Protein AF-A0A645IG68-F1 (afdb_monomer_lite)

Sequence (75 aa):
MAIYTGNDSNYSERGQSLFNKRWKVGSDLNGMITRDRLYDRRASPSVYLLDKDKKVLLKDGDIETAEKIIEKNIN

Foldseek 3Di:
DAEALDAPPCCQVVVCVVDDVVDDYYYPNVSCCPVVVVADPPDPPFDWDADPVRDTPDHRDDPVVVVVVVVVPVD

Secondary structure (DSSP, 8-state):
-EEE-SS-TTHHHHHHHHS-TTS-EEE-TT-HHHHTT-S--SSSS-EEEE-TT--EEEEEE-HHHHHHHHHHHH-

pLDDT: mean 88.84, std 7.74, range [49.12, 97.12]

Radius of gyration: 13.64 Å; chains: 1; bounding box: 30×20×38 Å

Structure (mmCIF, N/CA/C/O backbone):
data_AF-A0A645IG68-F1
#
_entry.id   AF-A0A645IG68-F1
#
loop_
_atom_site.group_PDB
_atom_site.id
_atom_site.type_symbol
_atom_site.label_atom_id
_atom_site.label_alt_id
_atom_site.label_comp_id
_atom_site.label_asym_id
_atom_site.label_entity_id
_atom_site.label_seq_id
_atom_site.pdbx_PDB_ins_code
_atom_site.Cartn_x
_atom_site.Cartn_y
_atom_site.Cartn_z
_atom_site.occupancy
_atom_site.B_iso_or_equiv
_atom_site.auth_seq_id
_atom_site.auth_comp_id
_atom_site.auth_asym_id
_atom_site.auth_atom_id
_atom_site.pdbx_PDB_model_num
ATOM 1 N N . MET A 1 1 ? 2.806 -3.939 4.976 1.00 91.06 1 MET A N 1
ATOM 2 C CA . MET A 1 1 ? 3.537 -4.570 3.853 1.00 91.06 1 MET A CA 1
ATOM 3 C C . MET A 1 1 ? 3.953 -3.454 2.922 1.00 91.06 1 MET A C 1
ATOM 5 O O . MET A 1 1 ? 3.144 -2.558 2.728 1.00 91.06 1 MET A O 1
ATOM 9 N N . ALA A 1 2 ? 5.168 -3.493 2.388 1.00 92.12 2 ALA A N 1
ATOM 10 C CA . ALA A 1 2 ? 5.646 -2.550 1.381 1.00 92.12 2 ALA A CA 1
ATOM 11 C C . ALA A 1 2 ? 5.857 -3.299 0.061 1.00 92.12 2 ALA A C 1
ATOM 13 O O . ALA A 1 2 ? 6.488 -4.356 0.061 1.00 92.12 2 ALA A O 1
ATOM 14 N N . ILE A 1 3 ? 5.312 -2.773 -1.037 1.00 92.31 3 ILE A N 1
ATOM 15 C CA . ILE A 1 3 ? 5.473 -3.342 -2.379 1.00 92.31 3 ILE A CA 1
ATOM 16 C C . ILE A 1 3 ? 6.127 -2.300 -3.275 1.00 92.31 3 ILE A C 1
ATOM 18 O O . ILE A 1 3 ? 5.610 -1.196 -3.431 1.00 92.31 3 ILE A O 1
ATOM 22 N N . TYR A 1 4 ? 7.256 -2.663 -3.869 1.00 91.69 4 TYR A N 1
ATOM 23 C CA . TYR A 1 4 ? 7.926 -1.862 -4.879 1.00 91.69 4 TYR A CA 1
ATOM 24 C C . TYR A 1 4 ? 7.409 -2.208 -6.272 1.00 91.69 4 TYR A C 1
ATOM 26 O O . TYR A 1 4 ? 7.391 -3.370 -6.670 1.00 91.69 4 TYR A O 1
ATOM 34 N N . THR A 1 5 ? 6.998 -1.187 -7.016 1.00 90.56 5 THR A N 1
ATOM 35 C CA . THR A 1 5 ? 6.387 -1.326 -8.350 1.00 90.56 5 THR A CA 1
ATOM 36 C C . THR A 1 5 ? 7.242 -0.697 -9.456 1.00 90.56 5 THR A C 1
ATOM 38 O O . THR A 1 5 ? 6.719 -0.330 -10.509 1.00 90.56 5 THR A O 1
ATOM 41 N N . GLY A 1 6 ? 8.524 -0.441 -9.182 1.00 87.31 6 GLY A N 1
ATOM 42 C CA . GLY A 1 6 ? 9.484 0.022 -10.185 1.00 87.31 6 GLY A CA 1
ATOM 43 C C . GLY A 1 6 ? 10.236 -1.142 -10.835 1.00 87.31 6 GLY A C 1
ATOM 44 O O . GLY A 1 6 ? 9.930 -2.304 -10.587 1.00 87.31 6 GLY A O 1
ATOM 45 N N . ASN A 1 7 ? 11.245 -0.821 -11.644 1.00 83.56 7 ASN A N 1
ATOM 46 C CA . ASN A 1 7 ? 11.929 -1.800 -12.498 1.00 83.56 7 ASN A CA 1
ATOM 47 C C . ASN A 1 7 ? 13.227 -2.375 -11.891 1.00 83.56 7 ASN A C 1
ATOM 49 O O . ASN A 1 7 ? 13.904 -3.160 -12.550 1.00 83.56 7 ASN A O 1
ATOM 53 N N . ASP A 1 8 ? 13.602 -1.997 -10.663 1.00 84.50 8 ASP A N 1
ATOM 54 C CA . ASP A 1 8 ? 14.746 -2.597 -9.955 1.00 84.50 8 ASP A CA 1
ATOM 55 C C . ASP A 1 8 ? 14.368 -3.962 -9.346 1.00 84.50 8 ASP A C 1
ATOM 57 O O . ASP A 1 8 ? 13.747 -4.047 -8.280 1.00 84.50 8 ASP A O 1
ATOM 61 N N . SER A 1 9 ? 14.775 -5.043 -10.017 1.00 75.56 9 SER A N 1
ATOM 62 C CA . SER A 1 9 ? 14.551 -6.425 -9.572 1.00 75.56 9 SER A CA 1
ATOM 63 C C . SER A 1 9 ? 15.234 -6.755 -8.240 1.00 75.56 9 SER A C 1
ATOM 65 O O . SER A 1 9 ? 14.783 -7.655 -7.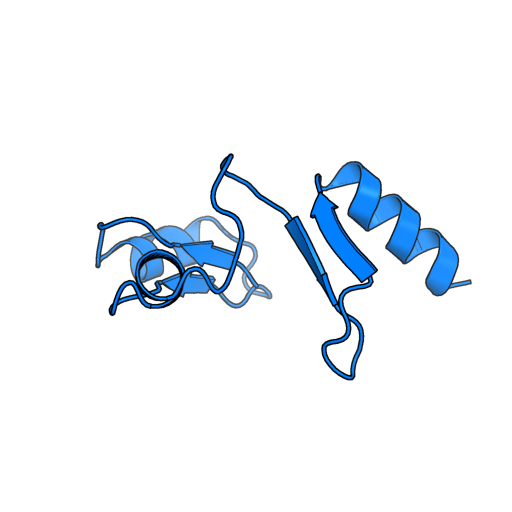535 1.00 75.56 9 SER A O 1
ATOM 67 N N . ASN A 1 10 ? 16.272 -6.007 -7.852 1.00 80.31 10 ASN A N 1
ATOM 68 C CA . ASN A 1 10 ? 17.020 -6.223 -6.611 1.00 80.31 10 ASN A CA 1
ATOM 69 C C . ASN A 1 10 ? 16.483 -5.376 -5.446 1.00 80.31 10 ASN A C 1
ATOM 71 O O . ASN A 1 10 ? 17.017 -5.428 -4.334 1.00 80.31 10 ASN A O 1
ATOM 75 N N . TYR A 1 11 ? 15.409 -4.605 -5.661 1.00 83.31 11 TYR A N 1
ATOM 76 C CA . TYR A 1 11 ? 14.841 -3.757 -4.616 1.00 83.31 11 TYR A CA 1
ATOM 77 C C . TYR A 1 11 ? 14.389 -4.562 -3.399 1.00 83.31 11 TYR A C 1
ATOM 79 O O . TYR A 1 11 ? 14.574 -4.109 -2.279 1.00 83.31 11 TYR A O 1
ATOM 87 N N . SER A 1 12 ? 13.820 -5.757 -3.578 1.00 76.50 12 SER A N 1
ATOM 88 C CA . SER A 1 12 ? 13.345 -6.562 -2.443 1.00 76.50 12 SER A CA 1
ATOM 89 C C . SER A 1 12 ? 14.472 -6.953 -1.481 1.00 76.50 12 SER A C 1
ATOM 91 O O . SER A 1 12 ? 14.260 -6.977 -0.272 1.00 76.50 12 SER A O 1
ATOM 93 N N . GLU A 1 13 ? 15.672 -7.232 -1.990 1.00 79.38 13 GLU A N 1
ATOM 94 C CA . GLU A 1 13 ? 16.841 -7.567 -1.168 1.00 79.38 13 GLU A CA 1
ATOM 95 C C . GLU A 1 13 ? 17.372 -6.331 -0.429 1.00 79.38 13 GLU A C 1
ATOM 97 O O . GLU A 1 13 ? 17.598 -6.366 0.779 1.00 79.38 13 GLU A O 1
ATOM 102 N N . ARG A 1 14 ? 17.469 -5.194 -1.130 1.00 80.56 14 ARG A N 1
ATOM 103 C CA . ARG A 1 14 ? 17.893 -3.911 -0.546 1.00 80.56 14 ARG A CA 1
ATOM 104 C C . ARG A 1 14 ? 16.876 -3.353 0.448 1.00 80.56 14 ARG A C 1
ATOM 106 O O . ARG A 1 14 ? 17.241 -2.837 1.494 1.00 80.56 14 ARG A O 1
ATOM 113 N N . GLY A 1 15 ? 15.592 -3.458 0.133 1.00 79.50 15 GLY A N 1
ATOM 114 C CA . GLY A 1 15 ? 14.491 -2.930 0.928 1.00 79.50 15 GLY A CA 1
ATOM 115 C C . GLY A 1 15 ? 14.340 -3.656 2.260 1.00 79.50 15 GLY A C 1
ATOM 116 O O . GLY A 1 15 ? 14.028 -3.022 3.263 1.00 79.50 15 GLY A O 1
ATOM 117 N N . GLN A 1 16 ? 14.627 -4.959 2.316 1.00 81.06 16 GLN A N 1
ATOM 118 C CA . GLN A 1 16 ? 14.557 -5.728 3.564 1.00 81.06 16 GLN A CA 1
ATOM 119 C C . GLN A 1 16 ? 15.443 -5.167 4.684 1.00 81.06 16 GLN A C 1
ATOM 121 O O . GLN A 1 16 ? 15.071 -5.284 5.849 1.00 81.06 16 GLN A O 1
ATOM 126 N N . SER A 1 17 ? 16.578 -4.538 4.361 1.00 85.50 17 SER A N 1
ATOM 127 C CA . SER A 1 17 ? 17.441 -3.906 5.368 1.00 85.50 17 SER A CA 1
ATOM 128 C C . SER A 1 17 ? 16.977 -2.503 5.781 1.00 85.50 17 SER A C 1
ATOM 130 O O . SER A 1 17 ? 17.347 -2.040 6.857 1.00 85.50 17 SER A O 1
ATOM 132 N N . LEU A 1 18 ? 16.149 -1.842 4.963 1.00 87.56 18 LEU A N 1
ATOM 133 C CA . LEU A 1 18 ? 15.651 -0.482 5.201 1.00 87.56 18 LEU A CA 1
ATOM 134 C C . LEU A 1 18 ? 14.363 -0.446 6.032 1.00 87.56 18 LEU A C 1
ATOM 136 O O . LEU A 1 18 ? 14.089 0.546 6.705 1.00 87.56 18 LEU A O 1
ATOM 140 N N . PHE A 1 19 ? 13.559 -1.510 5.988 1.00 88.69 19 PHE A N 1
ATOM 141 C CA . PHE A 1 19 ? 12.302 -1.594 6.729 1.00 88.69 19 PHE A CA 1
ATOM 142 C C . PHE A 1 19 ? 12.455 -2.340 8.058 1.00 88.69 19 PHE A C 1
ATOM 144 O O . PHE A 1 19 ? 13.339 -3.172 8.260 1.00 88.69 19 PHE A O 1
ATOM 151 N N . ASN A 1 20 ? 11.534 -2.070 8.987 1.00 90.94 20 ASN A N 1
ATOM 152 C CA . ASN A 1 20 ? 11.428 -2.836 10.225 1.00 90.94 20 ASN A CA 1
ATOM 153 C C . ASN A 1 20 ? 11.248 -4.335 9.914 1.00 90.94 20 ASN A C 1
ATOM 155 O O . ASN A 1 20 ? 10.405 -4.691 9.096 1.00 90.94 20 ASN A O 1
ATOM 159 N N . LYS A 1 21 ? 11.956 -5.220 10.633 1.00 89.38 21 LYS A N 1
ATOM 160 C CA . LYS A 1 21 ? 11.924 -6.686 10.426 1.00 89.38 21 LYS A CA 1
ATOM 161 C C . LYS A 1 21 ? 10.526 -7.324 10.477 1.00 89.38 21 LYS A C 1
ATOM 163 O O . LYS A 1 21 ? 10.345 -8.429 9.981 1.00 89.38 21 LYS A O 1
ATOM 168 N N . ARG A 1 22 ? 9.532 -6.663 11.084 1.00 92.19 22 ARG A N 1
ATOM 169 C CA . ARG A 1 22 ? 8.132 -7.128 11.106 1.00 92.19 22 ARG A CA 1
ATOM 170 C C . ARG A 1 22 ? 7.379 -6.861 9.800 1.00 92.19 22 ARG A C 1
ATOM 172 O O . ARG A 1 22 ? 6.273 -7.367 9.616 1.00 92.19 22 ARG A O 1
ATOM 179 N N . TRP A 1 23 ? 7.927 -6.044 8.907 1.00 92.00 23 TRP A N 1
ATOM 180 C CA . TRP A 1 23 ? 7.291 -5.709 7.643 1.00 92.00 23 TRP A CA 1
ATOM 181 C C . TRP A 1 23 ? 7.581 -6.781 6.600 1.00 92.00 23 TRP A C 1
ATOM 183 O O . TRP A 1 23 ? 8.722 -7.155 6.359 1.00 92.00 23 TRP A O 1
ATOM 193 N N . LYS A 1 24 ? 6.527 -7.224 5.913 1.00 91.50 24 LYS A N 1
ATOM 194 C CA . LYS A 1 24 ? 6.674 -7.935 4.642 1.00 91.50 24 LYS A CA 1
ATOM 195 C C . LYS A 1 24 ? 7.035 -6.911 3.567 1.00 91.50 24 LYS A C 1
ATOM 197 O O . LYS A 1 24 ? 6.268 -5.964 3.368 1.00 91.50 24 LYS A O 1
ATOM 202 N N . VAL A 1 25 ? 8.178 -7.092 2.917 1.00 91.81 25 VAL A N 1
ATOM 203 C CA . VAL A 1 25 ? 8.668 -6.255 1.813 1.00 91.81 25 VAL A CA 1
ATOM 204 C C . VAL A 1 25 ? 8.739 -7.125 0.563 1.00 91.81 25 VAL A C 1
ATOM 206 O O . VAL A 1 25 ? 9.203 -8.259 0.643 1.00 91.81 25 VAL A O 1
ATOM 209 N N . GLY A 1 26 ? 8.258 -6.620 -0.570 1.00 91.06 26 GLY A N 1
ATOM 210 C CA . GLY A 1 26 ? 8.296 -7.340 -1.841 1.00 91.06 26 GLY A CA 1
ATOM 211 C C . GLY A 1 26 ? 8.344 -6.409 -3.049 1.00 91.06 26 GLY A C 1
ATOM 212 O O . GLY A 1 26 ? 8.219 -5.192 -2.915 1.00 91.06 26 GLY A O 1
ATOM 213 N N . SER A 1 27 ? 8.494 -7.000 -4.233 1.00 91.38 27 SER A N 1
ATOM 214 C CA . SER A 1 27 ? 8.500 -6.308 -5.524 1.00 91.38 27 SER A CA 1
ATOM 215 C C . SER A 1 27 ? 7.470 -6.934 -6.466 1.00 91.38 27 SER A C 1
ATOM 217 O O . SER A 1 27 ? 7.295 -8.152 -6.482 1.00 91.38 27 SER A O 1
ATOM 219 N N . ASP A 1 28 ? 6.814 -6.115 -7.283 1.00 91.31 28 ASP A N 1
ATOM 220 C CA . ASP A 1 28 ? 5.938 -6.564 -8.371 1.00 91.31 28 ASP A CA 1
ATOM 221 C C . ASP A 1 28 ? 6.770 -6.936 -9.608 1.00 91.31 28 ASP A C 1
ATOM 223 O O . ASP A 1 28 ? 6.887 -6.164 -10.557 1.00 91.31 28 ASP A O 1
ATOM 227 N N . LEU A 1 29 ? 7.385 -8.124 -9.578 1.00 88.88 29 LEU A N 1
ATOM 228 C CA . LEU A 1 29 ? 8.343 -8.574 -10.601 1.00 88.88 29 LEU A CA 1
ATOM 229 C C . LEU A 1 29 ? 7.754 -8.629 -12.019 1.00 88.88 29 LEU A C 1
ATOM 231 O O . LEU A 1 29 ? 8.467 -8.405 -12.992 1.00 88.88 29 LEU A O 1
ATOM 235 N N . ASN A 1 30 ? 6.454 -8.905 -12.133 1.00 89.94 30 ASN A N 1
ATOM 236 C CA . ASN A 1 30 ? 5.754 -9.005 -13.416 1.00 89.94 30 ASN A CA 1
ATOM 237 C C . ASN A 1 30 ? 5.094 -7.680 -13.836 1.00 89.94 30 ASN A C 1
ATOM 239 O O . ASN A 1 30 ? 4.407 -7.639 -14.861 1.00 89.94 30 ASN A O 1
ATOM 243 N N . GLY A 1 31 ? 5.242 -6.622 -13.030 1.00 89.69 31 GLY A N 1
ATOM 244 C CA . GLY A 1 31 ? 4.654 -5.307 -13.277 1.00 89.69 31 GLY A CA 1
ATOM 245 C C . GLY A 1 31 ? 3.124 -5.308 -13.361 1.00 89.69 31 GLY A C 1
ATOM 246 O O . GLY A 1 31 ? 2.558 -4.413 -13.994 1.00 89.69 31 GLY A O 1
ATOM 247 N N . MET A 1 32 ? 2.443 -6.300 -12.773 1.00 93.12 32 MET A N 1
ATOM 248 C CA . MET A 1 32 ? 0.993 -6.489 -12.922 1.00 93.12 32 MET A CA 1
ATOM 249 C C . MET A 1 32 ? 0.203 -5.315 -12.349 1.00 93.12 32 MET A C 1
ATOM 251 O O . MET A 1 32 ? -0.790 -4.899 -12.938 1.00 93.12 32 MET A O 1
ATOM 255 N N . ILE A 1 33 ? 0.671 -4.720 -11.249 1.00 91.69 33 ILE A N 1
ATOM 256 C CA . ILE A 1 33 ? 0.022 -3.561 -10.621 1.00 91.69 33 ILE A CA 1
ATOM 257 C C . ILE A 1 33 ? -0.068 -2.397 -11.609 1.00 91.69 33 ILE A C 1
ATOM 259 O O . ILE A 1 33 ? -1.077 -1.693 -11.658 1.00 91.69 33 ILE A O 1
ATOM 263 N N . THR A 1 34 ? 0.975 -2.217 -12.417 1.00 88.31 34 THR A N 1
ATOM 264 C CA . THR A 1 34 ? 1.056 -1.135 -13.403 1.00 88.31 34 THR A CA 1
ATOM 265 C C . THR A 1 34 ? 0.330 -1.497 -14.687 1.00 88.31 34 THR A C 1
ATOM 267 O O . THR A 1 34 ? -0.490 -0.719 -15.168 1.00 88.31 34 THR A O 1
ATOM 270 N N . ARG A 1 35 ? 0.626 -2.681 -15.233 1.00 91.19 35 ARG A N 1
ATOM 271 C CA . ARG A 1 35 ? 0.075 -3.172 -16.499 1.00 91.19 35 ARG A CA 1
ATOM 272 C C . ARG A 1 35 ? -1.446 -3.284 -16.442 1.00 91.19 35 ARG A C 1
ATOM 274 O O . ARG A 1 35 ? -2.119 -2.815 -17.354 1.00 91.19 35 ARG A O 1
ATOM 281 N N . ASP A 1 36 ? -1.969 -3.826 -15.345 1.00 94.44 36 ASP A N 1
ATOM 282 C CA . ASP A 1 36 ? -3.393 -4.134 -15.190 1.00 94.44 36 ASP A CA 1
ATOM 283 C C . ASP A 1 36 ? -4.135 -3.040 -14.397 1.00 94.44 36 ASP A C 1
ATOM 285 O O . ASP A 1 36 ? -5.318 -3.179 -14.099 1.00 94.44 36 ASP A O 1
ATOM 289 N N . ARG A 1 37 ? -3.449 -1.932 -14.060 1.00 89.75 37 ARG A N 1
ATOM 290 C CA . ARG A 1 37 ? -3.994 -0.774 -13.322 1.00 89.75 37 ARG A CA 1
ATOM 291 C C . ARG A 1 37 ? -4.733 -1.167 -12.035 1.00 89.75 37 ARG A C 1
ATOM 293 O O . ARG A 1 37 ? -5.757 -0.580 -11.690 1.00 89.75 37 ARG A O 1
ATOM 300 N N . LEU A 1 38 ? -4.199 -2.156 -11.314 1.00 90.81 38 LEU A N 1
ATOM 301 C CA . LEU A 1 38 ? -4.810 -2.686 -10.086 1.00 90.81 38 LEU A CA 1
ATOM 302 C C . LEU A 1 38 ? -4.846 -1.644 -8.958 1.00 90.81 38 LEU A C 1
ATOM 304 O O . LEU A 1 38 ? -5.701 -1.703 -8.077 1.00 90.81 38 LEU A O 1
ATOM 308 N N . TYR A 1 39 ? -3.922 -0.683 -9.008 1.00 88.19 39 TYR A N 1
ATOM 309 C CA . TYR A 1 39 ? -3.836 0.456 -8.105 1.00 88.19 39 TYR A CA 1
ATOM 310 C C . TYR A 1 39 ? -3.559 1.732 -8.899 1.00 88.19 39 TYR A C 1
ATOM 312 O O . TYR A 1 39 ? -2.926 1.704 -9.955 1.00 88.19 39 TYR A O 1
ATOM 320 N N . ASP A 1 40 ? -4.022 2.859 -8.369 1.00 80.44 40 ASP A N 1
ATOM 321 C CA . ASP A 1 40 ? -3.767 4.169 -8.956 1.00 80.44 40 ASP A CA 1
ATOM 322 C C . ASP A 1 40 ? -2.341 4.620 -8.598 1.00 80.44 40 ASP A C 1
ATOM 324 O O . ASP A 1 40 ? -2.011 4.746 -7.421 1.00 80.44 40 ASP A O 1
ATOM 328 N N . ARG A 1 41 ? -1.471 4.787 -9.603 1.00 71.25 41 ARG A N 1
ATOM 329 C CA . ARG A 1 41 ? -0.035 5.087 -9.438 1.00 71.25 41 ARG A CA 1
ATOM 330 C C . ARG A 1 41 ? 0.280 6.559 -9.733 1.00 71.25 41 ARG A C 1
ATOM 332 O O . ARG A 1 41 ? 1.162 6.849 -10.540 1.00 71.25 41 ARG A O 1
ATOM 339 N N . ARG A 1 42 ? -0.449 7.494 -9.119 1.00 73.12 42 ARG A N 1
ATOM 340 C CA . ARG A 1 42 ? -0.249 8.939 -9.353 1.00 73.12 42 ARG A CA 1
ATOM 341 C C . ARG A 1 42 ? 0.944 9.530 -8.594 1.00 73.12 42 ARG A C 1
ATOM 343 O O . ARG A 1 42 ? 1.632 10.380 -9.150 1.00 73.12 42 ARG A O 1
ATOM 350 N N . ALA A 1 43 ? 1.226 9.061 -7.379 1.00 78.25 43 ALA A N 1
ATOM 351 C CA . ALA A 1 43 ? 2.369 9.493 -6.572 1.00 78.25 43 ALA A CA 1
ATOM 352 C C . ALA A 1 43 ? 3.027 8.300 -5.859 1.00 78.25 43 ALA A C 1
ATOM 354 O O . ALA A 1 43 ? 2.463 7.213 -5.771 1.00 78.25 43 ALA A O 1
ATOM 355 N N . SER A 1 44 ? 4.266 8.453 -5.400 1.00 84.62 44 SER A N 1
ATOM 356 C CA . SER A 1 44 ? 4.922 7.470 -4.534 1.00 84.62 44 SER A CA 1
ATOM 357 C C . SER A 1 44 ? 5.672 8.205 -3.422 1.00 84.62 44 SER A C 1
ATOM 359 O O . SER A 1 44 ? 6.381 9.162 -3.736 1.00 84.62 44 SER A O 1
ATOM 361 N N . PRO A 1 45 ? 5.558 7.767 -2.154 1.00 88.12 45 PRO A N 1
ATOM 362 C CA . PRO A 1 45 ? 4.772 6.619 -1.679 1.00 88.12 45 PRO A CA 1
ATOM 363 C C . PRO A 1 45 ? 3.249 6.873 -1.673 1.00 88.12 45 PRO A C 1
ATOM 365 O O . PRO A 1 45 ? 2.819 8.012 -1.539 1.00 88.12 45 PRO A O 1
ATOM 368 N N . SER A 1 46 ? 2.458 5.796 -1.759 1.00 89.38 46 SER A N 1
ATOM 369 C CA . SER A 1 46 ? 0.999 5.799 -1.547 1.00 89.38 46 SER A CA 1
ATOM 370 C C . SER A 1 46 ? 0.624 4.751 -0.502 1.00 89.38 46 SER A C 1
ATOM 372 O O . SER A 1 46 ? 1.136 3.627 -0.539 1.00 89.38 46 SER A O 1
ATOM 374 N N . VAL A 1 47 ? -0.285 5.090 0.414 1.00 93.38 47 VAL A N 1
ATOM 375 C CA . VAL A 1 47 ? -0.707 4.209 1.513 1.00 93.38 47 VAL A CA 1
ATOM 376 C C . VAL A 1 47 ? -2.124 3.696 1.279 1.00 93.38 47 VAL A C 1
ATOM 378 O O . VAL A 1 47 ? -3.043 4.447 0.956 1.00 93.38 47 VAL A O 1
ATOM 381 N N . TYR A 1 48 ? -2.298 2.390 1.478 1.00 94.56 48 TYR A N 1
ATOM 382 C CA . TYR A 1 48 ? -3.596 1.726 1.494 1.00 94.56 48 TYR A CA 1
ATOM 383 C C . TYR A 1 48 ? -3.784 1.042 2.846 1.00 94.56 48 TYR A C 1
ATOM 385 O O . TYR A 1 48 ? -2.944 0.237 3.255 1.00 94.56 48 TYR A O 1
ATOM 393 N N . LEU A 1 49 ? -4.894 1.338 3.521 1.00 95.94 49 LEU A N 1
ATOM 394 C CA . LEU A 1 49 ? -5.299 0.654 4.748 1.00 95.94 49 LEU A CA 1
ATOM 395 C C . LEU A 1 49 ? -6.448 -0.290 4.417 1.00 95.94 49 LEU A C 1
ATOM 397 O O . LEU A 1 49 ? -7.443 0.129 3.823 1.00 95.94 49 LEU A O 1
ATOM 401 N N . LEU A 1 50 ? -6.301 -1.557 4.795 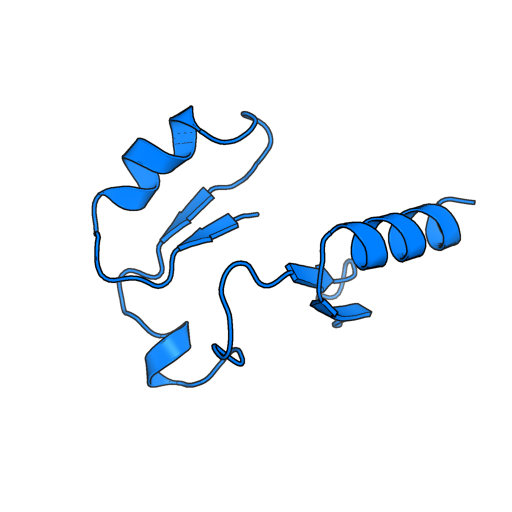1.00 95.94 50 LEU A N 1
ATOM 402 C CA . LEU A 1 50 ? -7.284 -2.604 4.541 1.00 95.94 50 LEU A CA 1
ATOM 403 C C . LEU A 1 50 ? -7.748 -3.221 5.859 1.00 95.94 50 LEU A C 1
ATOM 405 O O . LEU A 1 50 ? -6.945 -3.355 6.784 1.00 95.94 50 LEU A O 1
ATOM 409 N N . ASP A 1 51 ? -9.001 -3.660 5.916 1.00 95.38 51 ASP A N 1
ATOM 410 C CA . ASP A 1 51 ? -9.485 -4.498 7.014 1.00 95.38 51 ASP A CA 1
ATOM 411 C C . ASP A 1 51 ? -9.087 -5.982 6.844 1.00 95.38 51 ASP A C 1
ATOM 413 O O . ASP A 1 51 ? -8.368 -6.378 5.912 1.00 95.38 51 ASP A O 1
ATOM 417 N N . LYS A 1 52 ? -9.550 -6.830 7.773 1.00 95.44 52 LYS A N 1
ATOM 418 C CA . LYS A 1 52 ? -9.284 -8.278 7.763 1.00 95.44 52 LYS A CA 1
ATOM 419 C C . LYS A 1 52 ? -9.803 -8.982 6.500 1.00 95.44 52 LYS A C 1
ATOM 421 O O . LYS A 1 52 ? -9.175 -9.942 6.057 1.00 95.44 52 LYS A O 1
ATOM 426 N N . ASP A 1 53 ? -10.876 -8.466 5.901 1.00 97.12 53 ASP A N 1
ATOM 427 C CA . ASP A 1 53 ? -11.535 -9.004 4.708 1.00 97.12 53 ASP A CA 1
ATOM 428 C C . ASP A 1 53 ? -11.006 -8.341 3.419 1.00 97.12 53 ASP A C 1
ATOM 430 O O . ASP A 1 53 ? -11.551 -8.535 2.334 1.00 97.12 53 ASP A O 1
ATOM 434 N N . LYS A 1 54 ? -9.903 -7.581 3.524 1.00 95.31 54 LYS A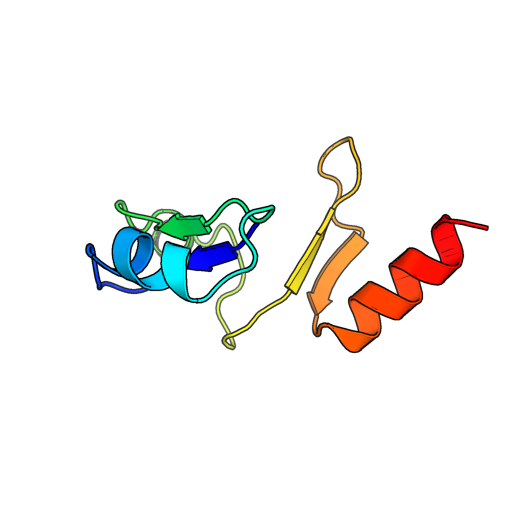 N 1
ATOM 435 C CA . LYS A 1 54 ? -9.253 -6.826 2.438 1.00 95.31 54 LYS A CA 1
ATOM 436 C C . LYS A 1 54 ? -10.100 -5.691 1.867 1.00 95.31 54 LYS A C 1
ATOM 438 O O . LYS A 1 54 ? -9.761 -5.162 0.807 1.00 95.31 54 LYS A O 1
ATOM 443 N N . LYS A 1 55 ? -11.147 -5.256 2.569 1.00 96.19 55 LYS A N 1
ATOM 444 C CA . LYS A 1 55 ? -11.892 -4.055 2.192 1.00 96.19 55 LYS A CA 1
ATOM 445 C C . LYS A 1 55 ? -11.011 -2.830 2.398 1.00 96.19 55 LYS A C 1
ATOM 447 O O . LYS A 1 55 ? -10.310 -2.712 3.401 1.00 96.19 55 LYS A O 1
ATOM 452 N N . VAL A 1 56 ? -11.062 -1.910 1.443 1.00 95.62 56 VAL A N 1
ATOM 453 C CA . VAL A 1 56 ? -10.281 -0.673 1.482 1.00 95.62 56 VAL A CA 1
ATOM 454 C C . VAL A 1 56 ? -10.919 0.317 2.458 1.00 95.62 56 VAL A C 1
ATOM 456 O O . VAL A 1 56 ? -12.053 0.742 2.249 1.00 95.62 56 VAL A O 1
ATOM 459 N N . LEU A 1 57 ? -10.181 0.680 3.508 1.00 95.94 57 LEU A N 1
ATOM 460 C CA . LEU A 1 57 ? -10.543 1.713 4.487 1.00 95.94 57 LEU A CA 1
ATOM 461 C C . LEU A 1 57 ? -9.899 3.065 4.150 1.00 95.94 57 LEU A C 1
ATOM 463 O O . LEU A 1 57 ? -10.509 4.109 4.360 1.00 95.94 57 LEU A O 1
ATOM 467 N N . LEU A 1 58 ? -8.682 3.038 3.598 1.00 95.31 58 LEU A N 1
ATOM 468 C CA . LEU A 1 58 ? -7.975 4.200 3.057 1.00 95.31 58 LEU A CA 1
ATOM 469 C C . LEU A 1 58 ? -7.396 3.830 1.693 1.00 95.31 58 LEU A C 1
ATOM 471 O O . LEU A 1 58 ? -6.722 2.805 1.568 1.00 95.31 58 LEU A O 1
ATOM 475 N N . LYS A 1 59 ? -7.657 4.664 0.686 1.00 93.50 59 LYS A N 1
ATOM 476 C CA . LYS A 1 59 ? -7.161 4.511 -0.684 1.00 93.50 59 LYS A CA 1
ATOM 477 C C . LYS A 1 59 ? -6.259 5.690 -1.018 1.00 93.50 59 LYS A C 1
ATOM 479 O O . LYS A 1 59 ? -6.738 6.815 -0.958 1.00 93.50 59 LYS A O 1
ATOM 484 N N . ASP A 1 60 ? -5.022 5.407 -1.426 1.00 90.44 60 ASP A N 1
ATOM 485 C 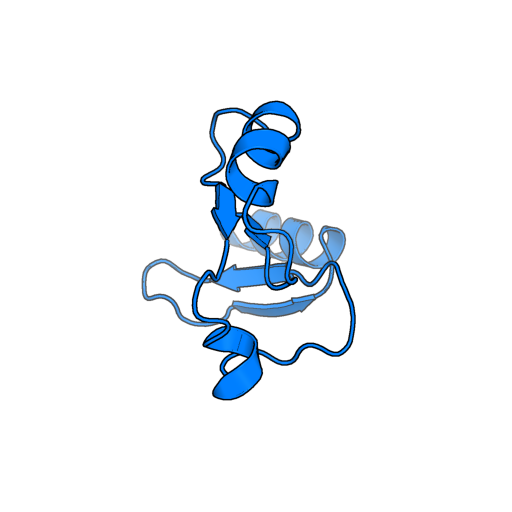CA . ASP A 1 60 ? -4.074 6.420 -1.916 1.00 90.44 60 ASP A CA 1
ATOM 486 C C . ASP A 1 60 ? -3.878 7.589 -0.928 1.00 90.44 60 ASP A C 1
ATOM 488 O O . ASP A 1 60 ? -3.899 8.758 -1.300 1.00 90.44 60 ASP A O 1
ATOM 492 N N . GLY A 1 61 ? -3.774 7.255 0.361 1.00 91.31 61 GLY A N 1
ATOM 493 C CA . GLY A 1 61 ? -3.597 8.227 1.436 1.00 91.31 61 GLY A CA 1
ATOM 494 C C . GLY A 1 61 ? -2.145 8.370 1.883 1.00 91.31 61 GLY A C 1
ATOM 495 O O . GLY A 1 61 ? -1.243 7.695 1.378 1.00 91.31 61 GLY A O 1
ATOM 496 N N . ASP A 1 62 ? -1.942 9.223 2.883 1.00 92.12 62 ASP A N 1
ATOM 497 C CA . ASP A 1 62 ? -0.686 9.370 3.614 1.00 92.12 62 ASP A CA 1
ATOM 498 C C . ASP A 1 62 ? -0.680 8.560 4.926 1.00 92.12 62 ASP A C 1
ATOM 500 O O . ASP A 1 62 ? -1.665 7.923 5.316 1.00 92.12 62 ASP A O 1
ATOM 504 N N . ILE A 1 63 ? 0.477 8.547 5.592 1.00 92.19 63 ILE A N 1
ATOM 505 C CA . ILE A 1 63 ? 0.673 7.834 6.860 1.00 92.19 63 ILE A CA 1
ATOM 506 C C . ILE A 1 63 ? -0.146 8.471 7.988 1.00 92.19 63 ILE A C 1
ATOM 508 O O . ILE A 1 63 ? -0.776 7.742 8.748 1.00 92.19 63 ILE A O 1
ATOM 512 N N . GLU A 1 64 ? -0.201 9.803 8.061 1.00 94.81 64 GLU A N 1
ATOM 513 C CA . GLU A 1 64 ? -0.914 10.523 9.125 1.00 94.81 64 GLU A CA 1
ATOM 514 C C . GLU A 1 64 ? -2.414 10.183 9.128 1.00 94.81 64 GLU A C 1
ATOM 516 O O . GLU A 1 64 ? -3.024 9.934 10.171 1.00 94.81 64 GLU A O 1
ATOM 521 N N . THR A 1 65 ? -3.025 10.115 7.946 1.00 95.00 65 THR A N 1
ATOM 522 C CA . THR A 1 65 ? -4.426 9.720 7.790 1.00 95.00 65 THR A CA 1
ATOM 523 C C . THR A 1 65 ? -4.635 8.264 8.196 1.00 95.00 65 THR A C 1
ATOM 525 O O . THR A 1 65 ? -5.632 7.945 8.848 1.00 95.00 65 THR A O 1
ATOM 528 N N . ALA A 1 66 ? -3.703 7.372 7.846 1.00 95.38 66 ALA A N 1
ATOM 529 C CA . ALA A 1 66 ? -3.773 5.970 8.244 1.00 95.38 66 ALA A CA 1
ATOM 530 C C . ALA A 1 66 ? -3.707 5.808 9.773 1.00 95.38 66 ALA A C 1
ATOM 532 O O . ALA A 1 66 ? -4.522 5.075 10.334 1.00 95.38 66 ALA A O 1
ATOM 533 N N . GLU A 1 67 ? -2.800 6.520 10.445 1.00 95.75 67 GLU A N 1
ATOM 534 C CA . GLU A 1 67 ? -2.655 6.507 11.908 1.00 95.75 67 GLU A CA 1
ATOM 535 C C . GLU A 1 67 ? -3.941 6.9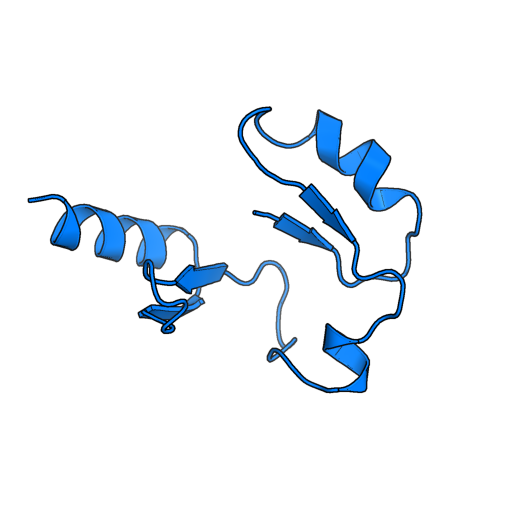68 12.603 1.00 95.75 67 GLU A C 1
ATOM 537 O O . GLU A 1 67 ? -4.481 6.241 13.438 1.00 95.75 67 GLU A O 1
ATOM 542 N N . LYS A 1 68 ? -4.529 8.089 12.163 1.00 96.44 68 LYS A N 1
ATOM 543 C CA . LYS A 1 68 ? -5.807 8.593 12.701 1.00 96.44 68 LYS A CA 1
ATOM 544 C C . LYS A 1 68 ? -6.961 7.600 12.549 1.00 96.44 68 LYS A C 1
ATOM 546 O O . LYS A 1 68 ? -7.847 7.545 13.402 1.00 96.44 68 LYS A O 1
ATOM 551 N N . ILE A 1 69 ? -7.010 6.841 11.451 1.00 96.00 69 ILE A N 1
ATOM 552 C CA . ILE A 1 69 ? -8.034 5.801 11.262 1.00 96.00 69 ILE A CA 1
ATOM 553 C C . ILE A 1 69 ? -7.785 4.639 12.225 1.00 96.00 69 ILE A C 1
ATOM 555 O O . ILE A 1 69 ? -8.734 4.130 12.816 1.00 96.00 69 ILE A O 1
ATOM 559 N N . ILE A 1 70 ? -6.532 4.222 12.394 1.00 95.25 70 ILE A N 1
ATOM 560 C CA . ILE A 1 70 ? -6.164 3.125 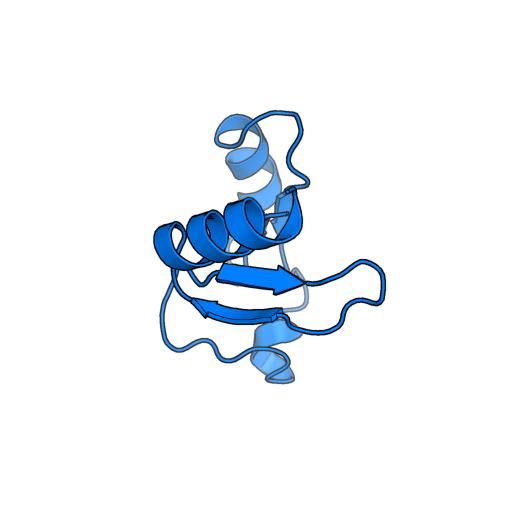13.292 1.00 95.25 70 ILE A CA 1
ATOM 561 C C . ILE A 1 70 ? -6.533 3.469 14.742 1.00 95.25 70 ILE A C 1
ATOM 563 O O . ILE A 1 70 ? -7.218 2.681 15.389 1.00 95.25 70 ILE A O 1
ATOM 567 N N . GLU A 1 71 ? -6.179 4.661 15.224 1.00 95.44 71 GLU A N 1
ATOM 568 C CA . GLU A 1 71 ? -6.495 5.122 16.586 1.00 95.44 71 GLU A CA 1
ATOM 569 C C . GLU A 1 71 ? -8.000 5.115 16.886 1.00 95.44 71 GLU A C 1
ATOM 571 O O . GLU A 1 71 ? -8.422 4.729 17.975 1.00 95.44 71 GLU A O 1
ATOM 576 N N . LYS A 1 72 ? -8.831 5.486 15.906 1.00 92.25 72 LYS A N 1
ATOM 577 C CA . LYS A 1 72 ? -10.295 5.496 16.051 1.00 92.25 72 LYS A CA 1
ATOM 578 C C . LYS A 1 72 ? -10.929 4.108 16.148 1.00 92.25 72 LYS A C 1
ATOM 580 O O . LYS A 1 72 ? -12.046 4.015 16.636 1.00 92.25 72 LYS A O 1
ATOM 585 N N . ASN A 1 73 ? -10.267 3.065 15.646 1.00 82.56 73 ASN A N 1
ATOM 586 C CA . ASN A 1 73 ? -10.827 1.710 15.554 1.00 82.56 73 ASN A CA 1
ATOM 587 C C . ASN A 1 73 ? -10.235 0.728 16.581 1.00 82.56 73 ASN A C 1
ATOM 589 O O . ASN A 1 73 ? -10.618 -0.440 16.588 1.00 82.56 73 ASN A O 1
ATOM 593 N N . ILE A 1 74 ? -9.278 1.172 17.404 1.00 75.38 74 ILE A N 1
ATOM 594 C CA . ILE A 1 74 ? -8.657 0.369 18.472 1.00 75.38 74 ILE A CA 1
ATOM 595 C C . ILE A 1 74 ? -9.258 0.692 19.859 1.00 75.38 74 ILE A C 1
ATOM 597 O O . ILE A 1 74 ? -9.009 -0.053 20.806 1.00 75.38 74 ILE A O 1
ATOM 601 N N . ASN A 1 75 ? -10.084 1.741 19.968 1.00 49.12 75 ASN A N 1
ATOM 602 C CA . ASN A 1 75 ? -10.853 2.074 21.176 1.00 49.12 75 ASN A CA 1
ATOM 603 C C . ASN A 1 75 ? -12.239 1.423 21.186 1.00 49.12 75 ASN A C 1
ATOM 605 O O . ASN A 1 75 ? -12.914 1.472 20.132 1.00 49.12 75 ASN A O 1
#

Organism: NCBI:txid1076179